Protein AF-A0A0P9EBN2-F1 (afdb_monomer_lite)

pLDDT: mean 97.18, std 2.36, range [84.75, 98.62]

Foldseek 3Di:
DDDDPVNCVVCVVVVHDDDDDAQVVQVVVCVVPVVPDDDDDDHDPDD

Sequence (47 aa):
MKVPAETKEYIESKGIKLIAQRTTEACKTFNRLVKSKKVVAALHLTC

Secondary structure (DSSP, 8-state):
-PPPHHHHHHHHHTTPPP----HHHHHHHHHHHTTTS----------

Radius of gyration: 11.32 Å; chains: 1; bounding box: 25×18×29 Å

Structure (mmCIF, N/CA/C/O backbone):
data_AF-A0A0P9EBN2-F1
#
_entry.id   AF-A0A0P9EBN2-F1
#
loop_
_atom_site.group_PDB
_atom_site.id
_atom_site.type_symbol
_atom_site.label_atom_id
_atom_site.label_alt_id
_atom_site.label_comp_id
_atom_site.label_asym_id
_atom_site.label_entity_id
_atom_site.label_seq_id
_atom_site.pdbx_PDB_ins_code
_atom_site.Cartn_x
_atom_site.Cartn_y
_atom_site.Cartn_z
_atom_site.occupancy
_atom_site.B_iso_or_equiv
_atom_site.auth_seq_id
_atom_site.auth_comp_id
_atom_site.auth_asym_id
_atom_site.auth_atom_id
_atom_site.pdbx_PDB_model_num
ATOM 1 N N . MET A 1 1 ? 7.233 -2.281 -8.650 1.00 90.50 1 MET A N 1
ATOM 2 C CA . MET A 1 1 ? 5.958 -2.225 -9.399 1.00 90.50 1 MET A CA 1
ATOM 3 C C . MET A 1 1 ? 5.536 -0.778 -9.648 1.00 90.50 1 MET A C 1
ATOM 5 O O . MET A 1 1 ? 5.555 0.019 -8.715 1.00 90.50 1 MET A O 1
ATOM 9 N N . LYS A 1 2 ? 5.179 -0.429 -10.889 1.00 94.38 2 LYS A N 1
ATOM 10 C CA . LYS A 1 2 ? 4.581 0.869 -11.251 1.00 94.38 2 LYS A CA 1
ATOM 11 C C . LYS A 1 2 ? 3.062 0.701 -11.305 1.00 94.38 2 LYS A C 1
ATOM 13 O O . LYS A 1 2 ? 2.594 -0.280 -11.867 1.00 94.38 2 LYS A O 1
ATOM 18 N N . VAL A 1 3 ? 2.311 1.640 -10.731 1.00 96.50 3 VAL A N 1
ATOM 19 C CA . VAL A 1 3 ? 0.844 1.666 -10.853 1.00 96.50 3 VAL A CA 1
ATOM 20 C C . VAL A 1 3 ? 0.480 2.443 -12.127 1.00 96.50 3 VAL A C 1
ATOM 22 O O . VAL A 1 3 ? 0.893 3.609 -12.219 1.00 96.50 3 VAL A O 1
ATOM 25 N N . PRO A 1 4 ? -0.231 1.838 -13.099 1.00 97.81 4 PRO A N 1
ATOM 26 C CA . PRO A 1 4 ? -0.688 2.520 -14.315 1.00 97.81 4 PRO A CA 1
ATOM 27 C C . PRO A 1 4 ? -1.566 3.740 -14.010 1.00 97.81 4 PRO A C 1
ATOM 29 O O . PRO A 1 4 ? -2.218 3.780 -12.968 1.00 97.81 4 PRO A O 1
ATOM 32 N N . ALA A 1 5 ? -1.587 4.731 -14.908 1.00 97.81 5 ALA A N 1
ATOM 33 C CA . ALA A 1 5 ? -2.371 5.959 -14.723 1.00 97.81 5 ALA A CA 1
ATOM 34 C C . ALA A 1 5 ? -3.879 5.666 -14.649 1.00 97.81 5 ALA A C 1
ATOM 36 O O . ALA A 1 5 ? -4.521 6.056 -13.679 1.00 97.81 5 ALA A O 1
ATOM 37 N N . GLU A 1 6 ? -4.383 4.846 -15.572 1.00 98.38 6 GLU A N 1
ATOM 38 C CA . GLU A 1 6 ? -5.783 4.401 -15.635 1.00 98.38 6 GLU A CA 1
ATOM 39 C C . GLU A 1 6 ? -6.264 3.781 -14.313 1.00 98.38 6 GLU A C 1
ATOM 41 O O . GLU A 1 6 ? -7.378 4.033 -13.862 1.00 98.38 6 GLU A O 1
ATOM 46 N N . THR A 1 7 ? -5.409 3.007 -13.632 1.00 98.00 7 THR A N 1
ATOM 47 C CA . THR A 1 7 ? -5.738 2.430 -12.321 1.00 98.00 7 THR A CA 1
ATOM 48 C C . THR A 1 7 ? -5.898 3.510 -11.252 1.00 98.00 7 THR A C 1
ATOM 50 O O . THR A 1 7 ? -6.790 3.408 -10.411 1.00 98.00 7 THR A O 1
ATOM 53 N N . LYS A 1 8 ? -5.047 4.545 -11.266 1.00 97.81 8 LYS A N 1
ATOM 54 C CA . LYS A 1 8 ? -5.144 5.660 -10.314 1.00 97.81 8 LYS A CA 1
ATOM 55 C C . LYS A 1 8 ? -6.416 6.461 -10.558 1.00 97.81 8 LYS A C 1
ATOM 57 O O . LYS A 1 8 ? -7.186 6.654 -9.625 1.00 97.81 8 LYS A O 1
ATOM 62 N N . GLU A 1 9 ? -6.654 6.833 -11.812 1.00 98.25 9 GLU A N 1
ATOM 63 C CA . GLU A 1 9 ? -7.825 7.597 -12.244 1.00 98.25 9 GLU A CA 1
ATOM 64 C C . GLU A 1 9 ? -9.122 6.857 -11.924 1.00 98.25 9 GLU A C 1
ATOM 66 O O . GLU A 1 9 ? -10.046 7.438 -11.360 1.00 98.25 9 GLU A O 1
ATOM 71 N N . TYR A 1 10 ? -9.178 5.550 -12.196 1.00 98.56 10 TYR A N 1
ATOM 72 C CA . TYR A 1 10 ? -10.343 4.743 -11.861 1.00 98.56 10 TYR A CA 1
ATOM 73 C C . TYR A 1 10 ? -10.611 4.734 -10.353 1.00 98.56 10 TYR A C 1
ATOM 75 O O . TYR A 1 10 ? -11.738 5.001 -9.938 1.00 98.56 10 TYR A O 1
ATOM 83 N N . ILE A 1 11 ? -9.596 4.476 -9.521 1.00 98.25 11 ILE A N 1
ATOM 84 C CA . ILE A 1 11 ? -9.749 4.454 -8.057 1.00 98.25 11 ILE A CA 1
ATOM 85 C C . ILE A 1 11 ? -10.201 5.827 -7.536 1.00 98.25 11 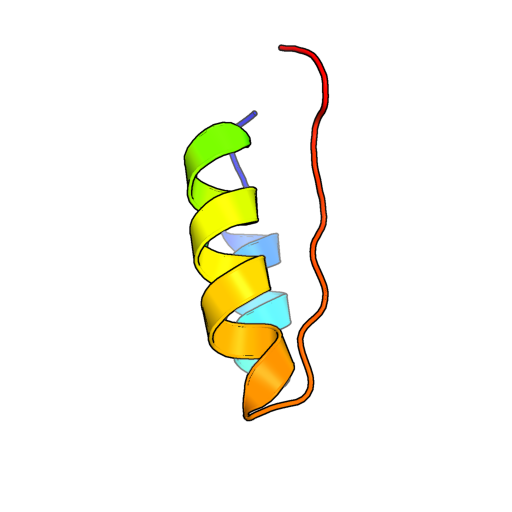ILE A C 1
ATOM 87 O O . ILE A 1 11 ? -11.148 5.909 -6.751 1.00 98.25 11 ILE A O 1
ATOM 91 N N . GLU A 1 12 ? -9.579 6.905 -8.011 1.00 97.75 12 GLU A N 1
ATOM 92 C CA . GLU A 1 12 ? -9.919 8.273 -7.613 1.00 97.75 12 GLU A CA 1
ATOM 93 C C . GLU A 1 12 ? -11.323 8.683 -8.086 1.00 97.75 12 GLU A C 1
ATOM 95 O O . GLU A 1 12 ? -12.062 9.301 -7.319 1.00 97.75 12 GLU A O 1
ATOM 100 N N . SER A 1 13 ? -11.763 8.243 -9.274 1.00 98.38 13 SER A N 1
ATOM 101 C CA . SER A 1 13 ? -13.129 8.470 -9.783 1.00 98.38 13 SER A CA 1
ATOM 102 C C . SER A 1 13 ? -14.219 7.832 -8.912 1.00 98.38 13 SER A C 1
ATOM 104 O O . SER A 1 13 ? -15.368 8.269 -8.926 1.00 98.38 13 SER A O 1
ATOM 106 N N . LYS A 1 14 ? -13.869 6.810 -8.118 1.00 98.31 14 LYS A N 1
ATOM 107 C CA . LYS A 1 14 ? -14.763 6.185 -7.130 1.00 98.31 14 LYS A CA 1
ATOM 108 C C . LYS A 1 14 ? -14.755 6.901 -5.776 1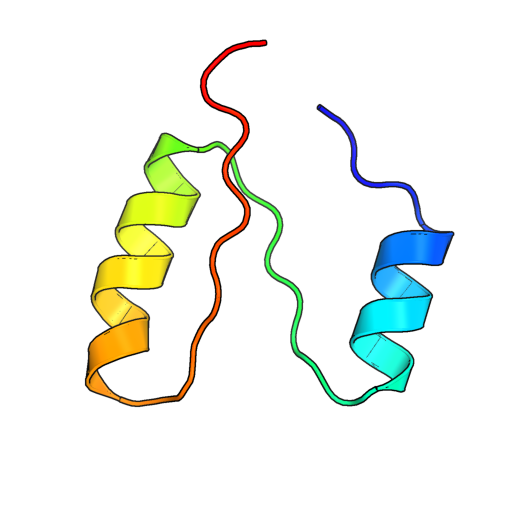.00 98.31 14 LYS A C 1
ATOM 110 O O . LYS A 1 14 ? -15.331 6.390 -4.819 1.00 98.31 14 LYS A O 1
ATOM 115 N N . GLY A 1 15 ? -14.096 8.057 -5.669 1.00 97.81 15 GLY A N 1
ATOM 116 C CA . GLY A 1 15 ? -13.963 8.808 -4.420 1.00 97.81 15 GLY A CA 1
ATOM 117 C C . GLY A 1 15 ? -12.997 8.166 -3.421 1.00 97.81 15 GLY A C 1
ATOM 118 O O . GLY A 1 15 ? -13.027 8.490 -2.233 1.00 97.81 15 GLY A O 1
ATOM 119 N N . ILE A 1 16 ? -12.141 7.242 -3.873 1.00 98.12 16 ILE A N 1
ATOM 120 C CA . ILE A 1 16 ? -11.170 6.550 -3.025 1.00 98.12 16 ILE A CA 1
ATOM 121 C C . ILE A 1 16 ? -9.818 7.248 -3.161 1.00 98.12 16 ILE A C 1
ATOM 123 O O . ILE A 1 16 ? -9.244 7.330 -4.243 1.00 98.12 16 ILE A O 1
ATOM 127 N N . LYS A 1 17 ? -9.259 7.716 -2.041 1.00 97.69 17 LYS A N 1
ATOM 128 C CA . LYS A 1 17 ? -7.909 8.289 -2.025 1.00 97.69 17 LYS A CA 1
ATOM 129 C C . LYS A 1 17 ? -6.859 7.190 -2.198 1.00 97.69 17 LYS A C 1
ATOM 131 O O . LYS A 1 17 ? -6.687 6.365 -1.299 1.00 97.69 17 LYS A O 1
ATOM 136 N N . LEU A 1 18 ? -6.102 7.233 -3.293 1.00 97.94 18 LEU A N 1
ATOM 137 C CA . LEU A 1 18 ? -4.985 6.323 -3.535 1.00 97.94 18 LEU A CA 1
ATOM 138 C C . LEU A 1 18 ? -3.669 6.879 -2.966 1.00 97.94 18 LEU A C 1
ATOM 140 O O . LEU A 1 18 ? -3.338 8.050 -3.133 1.00 97.94 18 LEU A O 1
ATOM 144 N N . ILE A 1 19 ? -2.888 6.026 -2.298 1.00 97.75 19 ILE A N 1
ATOM 145 C CA . ILE A 1 19 ? -1.532 6.339 -1.825 1.00 97.75 19 ILE A CA 1
ATOM 146 C C . ILE A 1 19 ? -0.604 5.223 -2.311 1.00 97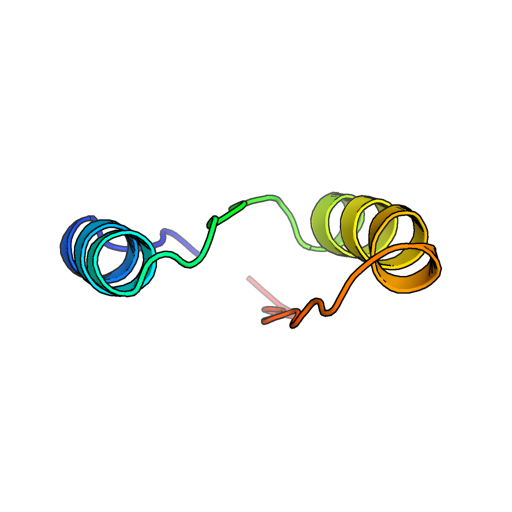.75 19 ILE A C 1
ATOM 148 O O . ILE A 1 19 ? -0.659 4.108 -1.800 1.00 97.75 19 ILE A O 1
ATOM 152 N N . ALA A 1 20 ? 0.243 5.513 -3.302 1.00 97.44 20 ALA A N 1
ATOM 153 C CA . ALA A 1 20 ? 1.210 4.556 -3.843 1.00 97.44 20 ALA A CA 1
ATOM 154 C C . ALA A 1 20 ? 2.602 4.793 -3.236 1.00 97.44 20 ALA A C 1
ATOM 156 O O . ALA A 1 20 ? 3.178 5.869 -3.394 1.00 97.44 20 ALA A O 1
ATOM 157 N N . GLN A 1 21 ? 3.142 3.794 -2.536 1.00 97.75 21 GLN A N 1
ATOM 158 C CA . GLN A 1 21 ? 4.423 3.863 -1.823 1.00 97.75 21 GLN A CA 1
ATOM 159 C C . GLN A 1 21 ? 5.180 2.530 -1.931 1.00 97.75 21 GLN A C 1
ATOM 161 O O . GLN A 1 21 ? 4.603 1.506 -2.295 1.00 97.75 21 GLN A O 1
ATOM 166 N N . ARG A 1 22 ? 6.475 2.523 -1.585 1.00 96.81 22 ARG A N 1
ATOM 167 C CA . ARG A 1 22 ? 7.214 1.273 -1.324 1.00 96.81 22 ARG A CA 1
ATOM 168 C C . ARG A 1 22 ? 6.539 0.516 -0.176 1.00 96.81 22 ARG A C 1
ATOM 170 O O . ARG A 1 22 ? 6.074 1.151 0.768 1.00 96.81 22 ARG A O 1
ATOM 177 N N . THR A 1 23 ? 6.545 -0.816 -0.229 1.00 97.88 23 THR A N 1
ATOM 178 C CA . THR A 1 23 ? 5.823 -1.695 0.711 1.00 97.88 23 THR A CA 1
ATOM 179 C C . THR A 1 23 ? 6.082 -1.346 2.179 1.00 97.88 23 THR A C 1
ATOM 181 O O . THR A 1 23 ? 5.131 -1.172 2.934 1.00 97.88 23 THR A O 1
ATOM 184 N N . THR A 1 24 ? 7.340 -1.117 2.574 1.00 97.38 24 THR A N 1
ATOM 185 C CA . THR A 1 24 ? 7.695 -0.710 3.946 1.00 97.38 24 THR A CA 1
ATOM 186 C C . THR A 1 24 ? 6.977 0.566 4.400 1.00 97.38 24 THR A C 1
ATOM 188 O O . THR A 1 24 ? 6.449 0.626 5.510 1.00 97.38 24 THR A O 1
ATOM 191 N N . GLU A 1 25 ? 6.913 1.581 3.539 1.00 98.31 25 GLU A N 1
ATOM 192 C CA . GLU A 1 25 ? 6.253 2.852 3.853 1.00 98.31 25 GLU A CA 1
ATOM 193 C C . GLU A 1 25 ? 4.728 2.731 3.789 1.00 98.31 25 GLU A C 1
ATOM 195 O O . GLU A 1 25 ? 4.030 3.285 4.639 1.00 98.31 25 GLU A O 1
ATOM 200 N N . ALA A 1 26 ? 4.206 1.935 2.851 1.00 98.19 26 ALA A N 1
ATOM 201 C CA . ALA A 1 26 ? 2.784 1.623 2.775 1.00 98.19 26 ALA A CA 1
ATOM 202 C C . ALA A 1 26 ? 2.282 0.963 4.072 1.00 98.19 26 ALA A C 1
ATOM 204 O O . ALA A 1 26 ? 1.247 1.373 4.597 1.00 98.19 26 ALA A O 1
ATOM 205 N N . CYS A 1 27 ? 3.043 0.023 4.649 1.00 98.38 27 CYS A N 1
ATOM 206 C CA . CYS A 1 27 ? 2.720 -0.606 5.934 1.00 98.38 27 CYS A CA 1
ATOM 207 C C . CYS A 1 27 ? 2.661 0.414 7.083 1.00 98.38 27 CYS A C 1
ATOM 209 O O . CYS A 1 27 ? 1.702 0.425 7.856 1.00 98.38 27 CYS A O 1
ATOM 211 N N . LYS A 1 28 ? 3.648 1.317 7.184 1.00 98.62 28 LYS A N 1
ATOM 212 C CA . LYS A 1 28 ? 3.652 2.382 8.205 1.00 98.62 28 LYS A CA 1
ATOM 213 C C . LYS A 1 28 ? 2.448 3.312 8.050 1.00 98.62 28 LYS A C 1
ATOM 215 O O . LYS A 1 28 ? 1.768 3.622 9.031 1.00 98.62 28 LYS A O 1
ATOM 220 N N . THR A 1 29 ? 2.158 3.736 6.820 1.00 98.44 29 THR A N 1
ATOM 221 C CA . THR A 1 29 ? 0.999 4.577 6.508 1.00 98.44 29 THR A CA 1
ATOM 222 C C . THR A 1 29 ? -0.303 3.869 6.874 1.00 98.44 29 THR A C 1
ATOM 224 O O . THR A 1 29 ? -1.130 4.461 7.564 1.00 98.44 29 THR A O 1
ATOM 227 N N . PHE A 1 30 ? -0.470 2.603 6.488 1.00 98.56 30 PHE A N 1
ATOM 228 C CA . PHE A 1 30 ? -1.650 1.805 6.814 1.00 98.56 30 PHE A CA 1
ATOM 229 C C . PHE A 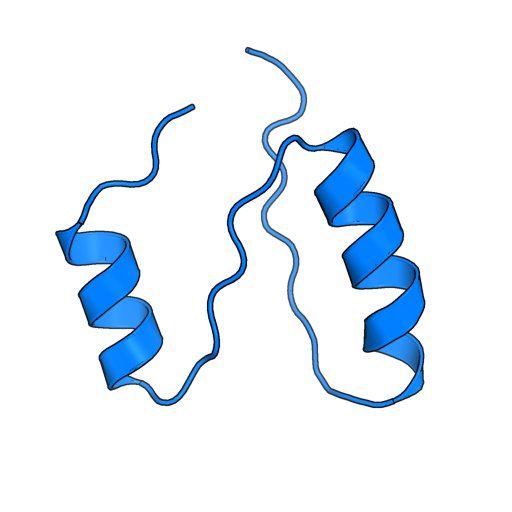1 30 ? -1.867 1.708 8.329 1.00 98.56 30 PHE A C 1
ATOM 231 O O . PHE A 1 30 ? -2.928 2.098 8.810 1.00 98.56 30 PHE A O 1
ATOM 238 N N . ASN A 1 31 ? -0.843 1.306 9.090 1.00 98.38 31 ASN A N 1
ATOM 239 C CA . ASN A 1 31 ? -0.923 1.142 10.547 1.00 98.38 31 ASN A CA 1
ATOM 240 C C . ASN A 1 31 ? -1.323 2.430 11.279 1.00 98.38 31 ASN A C 1
ATOM 242 O O . ASN A 1 31 ? -1.992 2.387 12.313 1.00 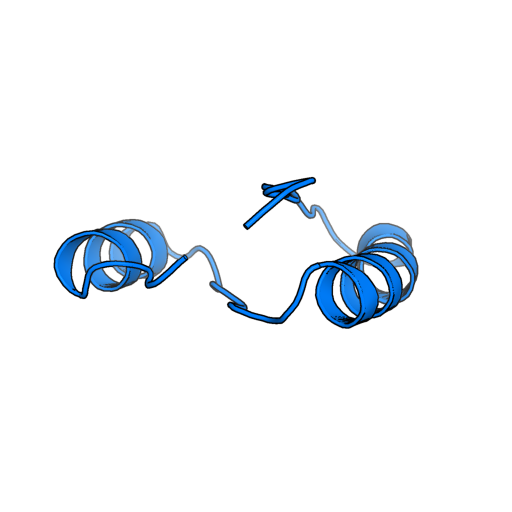98.38 31 ASN A O 1
ATOM 246 N N . ARG A 1 32 ? -0.924 3.592 10.751 1.00 98.31 32 ARG A N 1
ATOM 247 C CA . ARG A 1 32 ? -1.350 4.895 11.275 1.00 98.31 32 ARG A CA 1
ATOM 248 C C . ARG A 1 32 ? -2.803 5.210 10.918 1.00 98.31 32 ARG A C 1
ATOM 250 O O . ARG A 1 32 ? -3.531 5.720 11.762 1.00 98.31 32 ARG A O 1
ATOM 257 N N . LEU A 1 33 ? -3.217 4.949 9.678 1.00 98.12 33 LEU A N 1
ATOM 258 C CA . LEU A 1 33 ? -4.522 5.367 9.158 1.00 98.12 33 LEU A CA 1
ATOM 259 C C . LEU A 1 33 ? -5.673 4.431 9.551 1.00 98.12 33 LEU A C 1
ATOM 261 O O . LEU A 1 33 ? -6.789 4.906 9.742 1.00 98.12 33 LEU A O 1
ATOM 265 N N . VAL A 1 34 ? -5.419 3.128 9.696 1.00 98.19 34 VAL A N 1
ATOM 266 C CA . VAL A 1 34 ? -6.450 2.127 10.031 1.00 98.19 34 VAL A CA 1
ATOM 267 C C . VAL A 1 34 ? -7.098 2.385 11.397 1.00 98.19 34 VAL A C 1
ATOM 269 O O . VAL A 1 34 ? -8.223 1.970 11.643 1.00 98.19 34 VAL A O 1
ATOM 272 N N . LYS A 1 35 ? -6.419 3.137 12.272 1.00 97.69 35 LYS A N 1
ATOM 273 C CA . LYS A 1 35 ? -6.931 3.531 13.591 1.00 97.69 35 LYS A CA 1
ATOM 274 C C . LYS A 1 35 ? -8.059 4.566 13.534 1.00 97.69 35 LYS A C 1
ATOM 276 O O . LYS A 1 35 ? -8.776 4.708 14.515 1.00 97.69 35 LYS A O 1
ATOM 281 N N . SER A 1 36 ? -8.189 5.319 12.439 1.00 96.81 36 SER A N 1
ATOM 282 C CA . SER A 1 36 ? -9.113 6.463 12.356 1.00 96.81 36 SER A CA 1
ATOM 283 C C . SER A 1 36 ? -10.060 6.440 11.159 1.00 96.81 36 SER A C 1
ATOM 285 O O . SER A 1 36 ? -10.975 7.257 11.095 1.00 96.81 36 SER A O 1
ATOM 287 N N . LYS A 1 37 ? -9.871 5.532 10.196 1.00 96.31 37 LYS A N 1
ATOM 288 C CA . LYS A 1 37 ? -10.730 5.423 9.009 1.00 96.31 37 LYS A CA 1
ATOM 289 C C . LYS A 1 37 ? -10.692 4.025 8.403 1.00 96.31 37 LYS A C 1
ATOM 291 O O . LYS A 1 37 ? -9.804 3.230 8.693 1.00 96.31 37 LYS A O 1
ATOM 296 N N . LYS A 1 38 ? -11.642 3.753 7.504 1.00 97.88 38 LYS A N 1
ATOM 297 C CA . LYS A 1 38 ? -11.640 2.549 6.664 1.00 97.88 38 LYS A CA 1
ATOM 298 C C . LYS A 1 38 ? -10.496 2.643 5.652 1.00 97.88 38 LYS A C 1
ATOM 300 O O . LYS A 1 38 ? -10.425 3.604 4.888 1.00 97.88 38 LYS A O 1
ATOM 305 N N . VAL A 1 39 ? -9.592 1.667 5.672 1.00 98.12 39 VAL A N 1
ATOM 306 C CA . VAL A 1 39 ? -8.400 1.619 4.813 1.00 98.12 39 VAL A CA 1
ATOM 307 C C . VAL A 1 39 ? -8.227 0.206 4.274 1.00 98.12 39 VAL A C 1
ATOM 309 O O . VAL A 1 39 ? -8.445 -0.761 4.998 1.00 98.12 39 VAL A O 1
ATOM 312 N N . VAL A 1 40 ? -7.788 0.098 3.022 1.00 97.94 40 VAL A N 1
ATOM 313 C CA . VAL A 1 40 ? -7.358 -1.153 2.384 1.00 97.94 40 VAL A CA 1
ATOM 314 C C . VAL A 1 40 ? -5.902 -0.990 1.948 1.00 97.94 40 VAL A C 1
ATOM 316 O O . VAL A 1 40 ? -5.517 0.085 1.486 1.00 97.94 40 VAL A O 1
ATOM 319 N N . ALA A 1 41 ? -5.096 -2.040 2.100 1.00 97.69 41 ALA A N 1
ATOM 320 C CA . ALA A 1 41 ? -3.725 -2.093 1.602 1.00 97.69 41 ALA A CA 1
ATOM 321 C C . ALA A 1 41 ? -3.594 -3.193 0.541 1.00 97.69 41 ALA A C 1
ATOM 323 O O . ALA A 1 41 ? -4.005 -4.327 0.770 1.00 97.69 41 ALA A O 1
ATOM 324 N N . ALA A 1 42 ? -2.988 -2.858 -0.598 1.00 97.44 42 ALA A N 1
ATOM 325 C CA . ALA A 1 42 ? -2.542 -3.814 -1.606 1.00 97.44 42 ALA A CA 1
ATOM 326 C C . ALA A 1 42 ? -1.009 -3.820 -1.603 1.00 97.44 42 ALA A C 1
ATOM 328 O O . ALA A 1 42 ? -0.388 -2.795 -1.890 1.00 97.44 42 ALA A O 1
ATOM 329 N N . LEU A 1 43 ? -0.401 -4.944 -1.219 1.00 97.19 43 LEU A N 1
ATOM 330 C CA . LEU A 1 43 ? 1.038 -5.045 -0.976 1.00 97.19 43 LEU A CA 1
ATOM 331 C C . LEU A 1 43 ? 1.676 -6.022 -1.963 1.00 97.19 43 LEU A C 1
A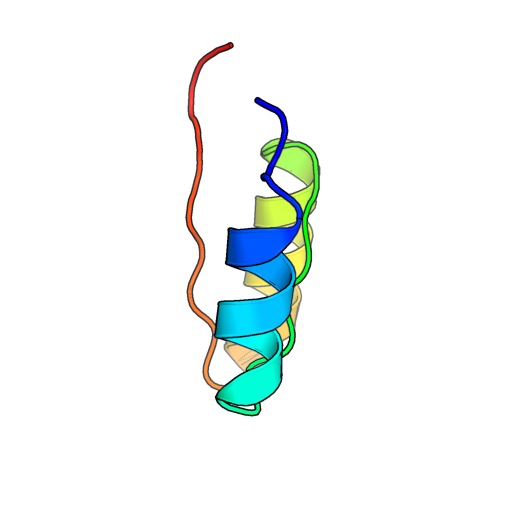TOM 333 O O . LEU A 1 43 ? 1.337 -7.201 -1.985 1.00 97.19 43 LEU A O 1
ATOM 337 N N . HIS A 1 44 ? 2.635 -5.527 -2.742 1.00 96.44 44 HIS A N 1
ATOM 338 C CA . HIS A 1 44 ? 3.560 -6.373 -3.492 1.00 96.44 44 HIS A CA 1
ATOM 339 C C . HIS A 1 44 ? 4.724 -6.738 -2.569 1.00 96.44 44 HIS A C 1
ATOM 341 O O . HIS A 1 44 ? 5.424 -5.846 -2.078 1.00 96.44 44 HIS A O 1
ATOM 347 N N . LEU A 1 45 ? 4.868 -8.025 -2.249 1.00 95.69 45 LEU A N 1
ATOM 348 C CA . LEU A 1 45 ? 5.829 -8.497 -1.243 1.00 95.69 45 LEU A CA 1
ATOM 349 C C . LEU A 1 45 ? 7.244 -8.658 -1.807 1.00 95.69 45 LEU A C 1
ATOM 351 O O . LEU A 1 45 ? 8.216 -8.571 -1.059 1.00 95.69 45 LEU A O 1
ATOM 355 N N . THR A 1 46 ? 7.359 -8.865 -3.116 1.00 92.81 46 THR A N 1
ATOM 356 C CA . THR A 1 46 ? 8.630 -8.984 -3.836 1.00 92.81 46 THR A CA 1
ATOM 357 C C . THR A 1 46 ? 8.798 -7.812 -4.810 1.00 92.81 46 THR A C 1
ATOM 359 O O . THR A 1 46 ? 8.085 -6.812 -4.701 1.00 92.81 46 THR A O 1
ATOM 362 N N . CYS A 1 47 ? 9.789 -7.867 -5.704 1.00 84.75 47 CYS A N 1
ATOM 363 C CA . CYS A 1 47 ? 9.976 -6.881 -6.770 1.00 84.75 47 CYS A CA 1
ATOM 364 C C . CYS A 1 47 ? 9.495 -7.449 -8.097 1.00 84.75 47 CYS A C 1
ATOM 366 O O . CYS A 1 47 ? 9.879 -8.593 -8.407 1.00 84.75 47 CYS A O 1
#